Protein AF-H0IXH2-F1 (afdb_monomer)

Radius of gyration: 20.6 Å; Cα contacts (8 Å, |Δi|>4): 215; chains: 1; bounding box: 48×27×70 Å

Structure (mmCIF, N/CA/C/O backbone):
data_AF-H0IXH2-F1
#
_entry.id   AF-H0IXH2-F1
#
loop_
_atom_site.group_PDB
_atom_site.id
_atom_site.type_symbol
_atom_site.label_atom_id
_atom_site.label_alt_id
_atom_site.label_comp_id
_atom_site.label_asym_id
_atom_site.label_entity_id
_atom_site.label_seq_id
_atom_site.pdbx_PDB_ins_code
_atom_site.Cartn_x
_atom_site.Cartn_y
_atom_site.Cartn_z
_atom_site.occupancy
_atom_site.B_iso_or_equiv
_atom_site.auth_seq_id
_atom_site.auth_comp_id
_atom_site.auth_asym_id
_atom_site.auth_atom_id
_atom_site.pdbx_PDB_model_num
ATOM 1 N N . GLU A 1 1 ? -13.271 8.835 53.891 1.00 50.62 1 GLU A N 1
ATOM 2 C CA . GLU A 1 1 ? -13.734 7.561 53.301 1.00 50.62 1 GLU A CA 1
ATOM 3 C C . GLU A 1 1 ? -12.530 6.667 53.042 1.00 50.62 1 GLU A C 1
ATOM 5 O O . GLU A 1 1 ? -11.659 7.036 52.262 1.00 50.62 1 GLU A O 1
ATOM 10 N N . LEU A 1 2 ? -12.420 5.545 53.757 1.00 51.22 2 LEU A N 1
ATOM 11 C CA . LEU A 1 2 ? -11.369 4.554 53.519 1.00 51.22 2 LEU A CA 1
ATOM 12 C C . LEU A 1 2 ? -11.680 3.842 52.200 1.00 51.22 2 LEU A C 1
ATOM 14 O O . LEU A 1 2 ? -12.664 3.112 52.095 1.00 51.22 2 LEU A O 1
ATOM 18 N N . VAL A 1 3 ? -10.860 4.077 51.176 1.00 57.53 3 VAL A N 1
ATOM 19 C CA . VAL A 1 3 ? -10.913 3.303 49.934 1.00 57.53 3 VAL A CA 1
ATOM 20 C C . VAL A 1 3 ? -10.675 1.839 50.306 1.00 57.53 3 VAL A C 1
ATOM 22 O O . VAL A 1 3 ? -9.608 1.499 50.809 1.00 57.53 3 VAL A O 1
ATOM 25 N N . SER A 1 4 ? -11.679 0.982 50.095 1.00 78.31 4 SER A N 1
ATOM 26 C CA . SER A 1 4 ? -11.555 -0.464 50.309 1.00 78.31 4 SER A CA 1
ATOM 27 C C . SER A 1 4 ? -10.278 -0.981 49.622 1.00 78.31 4 SER A C 1
ATOM 29 O O . SER A 1 4 ? -10.059 -0.638 48.455 1.00 78.31 4 SER A O 1
ATOM 31 N N . PRO A 1 5 ? -9.447 -1.808 50.287 1.00 77.12 5 PRO A N 1
ATOM 32 C CA . PRO A 1 5 ? -8.222 -2.365 49.708 1.00 77.12 5 PRO A CA 1
ATOM 33 C C . PRO A 1 5 ? -8.431 -2.986 48.318 1.00 77.12 5 PRO A C 1
ATOM 35 O O . PRO A 1 5 ? -7.581 -2.855 47.443 1.00 77.12 5 PRO A O 1
ATOM 38 N N . ALA A 1 6 ? -9.609 -3.571 48.071 1.00 78.44 6 ALA A N 1
ATOM 39 C CA . ALA A 1 6 ? -9.988 -4.116 46.770 1.00 78.44 6 ALA A CA 1
ATOM 40 C C . ALA A 1 6 ? -10.096 -3.042 45.670 1.00 78.44 6 ALA A C 1
ATOM 42 O O . ALA A 1 6 ? -9.639 -3.257 44.549 1.00 78.44 6 ALA A O 1
ATOM 43 N N . LYS A 1 7 ? -10.649 -1.863 45.987 1.00 83.25 7 LYS A N 1
ATOM 44 C CA . LYS A 1 7 ? -10.742 -0.728 45.055 1.00 83.25 7 LYS A CA 1
ATOM 45 C C . LYS A 1 7 ? -9.358 -0.157 44.743 1.00 83.25 7 LYS A C 1
ATOM 47 O O . LYS A 1 7 ? -9.095 0.174 43.592 1.00 83.25 7 LYS A O 1
ATOM 52 N N . ASN A 1 8 ? -8.468 -0.086 45.734 1.00 85.00 8 ASN A N 1
ATOM 53 C CA . ASN A 1 8 ? -7.093 0.360 45.509 1.00 85.00 8 ASN A CA 1
ATOM 54 C C . ASN A 1 8 ? -6.317 -0.626 44.617 1.00 85.00 8 ASN A C 1
ATOM 56 O O . ASN A 1 8 ? -5.705 -0.217 43.634 1.00 85.00 8 ASN A O 1
ATOM 60 N N . ASN A 1 9 ? -6.428 -1.931 44.888 1.00 87.50 9 ASN A N 1
ATOM 61 C CA . ASN A 1 9 ? -5.805 -2.973 44.066 1.00 87.50 9 ASN A CA 1
ATOM 62 C C . ASN A 1 9 ? -6.305 -2.943 42.614 1.00 87.50 9 ASN A C 1
ATOM 64 O O . ASN A 1 9 ? -5.508 -3.080 41.687 1.00 87.50 9 ASN A O 1
ATOM 68 N N . LEU A 1 10 ? -7.606 -2.714 42.403 1.00 90.81 10 LEU A N 1
ATOM 69 C CA . LEU A 1 10 ? -8.182 -2.586 41.063 1.00 90.81 10 LEU A CA 1
ATOM 70 C C . LEU A 1 10 ? -7.628 -1.361 40.316 1.00 90.81 10 LEU A C 1
ATOM 72 O O . LEU A 1 10 ? -7.290 -1.463 39.141 1.00 90.81 10 LEU A O 1
ATOM 76 N N . LEU A 1 11 ? -7.495 -0.214 40.991 1.00 91.50 11 LEU A N 1
ATOM 77 C CA . LEU A 1 11 ? -6.928 0.998 40.390 1.00 91.50 11 LEU A CA 1
ATOM 78 C C . LEU A 1 11 ? -5.464 0.807 39.981 1.00 91.50 11 LEU A C 1
ATOM 80 O O . LEU A 1 11 ? -5.090 1.207 38.878 1.00 91.50 11 LEU A O 1
ATOM 84 N N . VAL A 1 12 ? -4.662 0.155 40.830 1.00 92.75 12 VAL A N 1
ATOM 85 C CA . VAL A 1 12 ? -3.268 -0.198 40.515 1.00 92.75 12 VAL A CA 1
ATOM 86 C C . VAL A 1 12 ? -3.216 -1.121 39.298 1.00 92.75 12 VAL A C 1
ATOM 88 O O . VAL A 1 12 ? -2.487 -0.833 38.353 1.00 92.75 12 VAL A O 1
ATOM 91 N N . LEU A 1 13 ? -4.051 -2.166 39.265 1.00 93.62 13 LEU A N 1
ATOM 92 C CA . LEU A 1 13 ? -4.126 -3.094 38.135 1.00 93.62 13 LEU A CA 1
ATOM 93 C C . LEU A 1 13 ? -4.498 -2.376 36.827 1.00 93.62 13 LEU A C 1
ATOM 95 O O . LEU A 1 13 ? -3.847 -2.574 35.804 1.00 93.62 13 LEU A O 1
ATOM 99 N N . CYS A 1 14 ? -5.506 -1.500 36.855 1.00 93.44 14 CYS A N 1
ATOM 100 C CA . CYS A 1 14 ? -5.883 -0.695 35.693 1.00 93.44 14 CYS A CA 1
ATOM 101 C C . CYS A 1 14 ? -4.746 0.230 35.234 1.00 93.44 14 CYS A C 1
ATOM 103 O O . CYS A 1 14 ? -4.560 0.409 34.030 1.00 93.44 14 CYS A O 1
ATOM 105 N N . GLY A 1 15 ? -3.990 0.813 36.171 1.00 94.19 15 GLY A N 1
ATOM 106 C CA . GLY A 1 15 ? -2.807 1.619 35.873 1.00 94.19 15 GLY A CA 1
ATOM 107 C C . GLY A 1 15 ? -1.727 0.807 35.159 1.00 94.19 15 GLY A C 1
ATOM 108 O O . GLY A 1 15 ? -1.295 1.189 34.072 1.00 94.19 15 GLY A O 1
ATOM 109 N N . SER A 1 16 ? -1.370 -0.356 35.710 1.00 95.62 16 SER A N 1
ATOM 110 C CA . SER A 1 16 ? -0.371 -1.253 35.119 1.00 95.62 16 SER A CA 1
ATOM 111 C C . SER A 1 16 ? -0.789 -1.769 33.740 1.00 95.62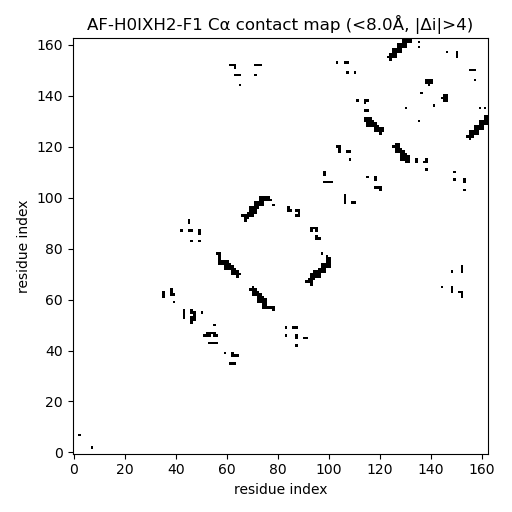 16 SER A C 1
ATOM 113 O O . SER A 1 16 ? 0.034 -1.815 32.831 1.00 95.62 16 SER A O 1
ATOM 115 N N . ILE A 1 17 ? -2.069 -2.105 33.535 1.00 96.25 17 ILE A N 1
ATOM 116 C CA . ILE A 1 17 ? -2.576 -2.527 32.218 1.00 96.25 17 ILE A CA 1
ATOM 117 C C . ILE A 1 17 ? -2.436 -1.399 31.188 1.00 96.25 17 ILE A C 1
ATOM 119 O O . ILE A 1 17 ? -1.994 -1.648 30.066 1.00 96.25 17 ILE A O 1
ATOM 123 N N . LYS A 1 18 ? -2.774 -0.156 31.555 1.00 95.12 18 LYS A N 1
ATOM 124 C CA . LYS A 1 18 ? -2.609 1.005 30.664 1.00 95.12 18 LYS A CA 1
ATOM 125 C C . LYS A 1 18 ? -1.147 1.237 30.294 1.00 95.12 18 LYS A C 1
ATOM 127 O O . LYS A 1 18 ? -0.850 1.518 29.136 1.00 95.12 18 LYS A O 1
ATOM 132 N N . GLU A 1 19 ? -0.243 1.100 31.259 1.00 95.94 19 GLU A N 1
ATOM 133 C CA . GLU A 1 19 ? 1.195 1.228 31.026 1.00 95.94 19 GLU A CA 1
ATOM 134 C C . GLU A 1 19 ? 1.715 0.140 30.078 1.00 95.94 19 GLU A C 1
ATOM 136 O O . GLU A 1 19 ? 2.425 0.445 29.120 1.00 95.94 19 GLU A O 1
ATOM 141 N N . ILE A 1 20 ? 1.305 -1.116 30.284 1.00 95.75 20 ILE A N 1
ATOM 142 C CA . ILE A 1 20 ? 1.643 -2.224 29.382 1.00 95.75 20 ILE A CA 1
ATOM 143 C C . ILE A 1 20 ? 1.128 -1.941 27.967 1.00 95.75 20 ILE A C 1
ATOM 145 O O . ILE A 1 20 ? 1.891 -2.091 27.017 1.00 95.75 20 ILE A O 1
ATOM 149 N N . SER A 1 21 ? -0.125 -1.495 27.820 1.00 95.19 21 SER A N 1
ATOM 150 C CA . SER A 1 21 ? -0.710 -1.162 26.512 1.00 95.19 21 SER A CA 1
ATOM 151 C C . SER A 1 21 ? 0.120 -0.109 25.780 1.00 95.19 21 SER A C 1
ATOM 153 O O . SER A 1 21 ? 0.528 -0.326 24.642 1.00 95.19 21 SER A O 1
ATOM 155 N N . LYS A 1 22 ? 0.454 0.991 26.464 1.00 95.06 22 LYS A N 1
ATOM 156 C CA . LYS A 1 22 ? 1.277 2.063 25.899 1.00 95.06 22 LYS A CA 1
ATOM 157 C C . LYS A 1 22 ? 2.664 1.558 25.489 1.00 95.06 22 LYS A C 1
ATOM 159 O O . LYS A 1 22 ? 3.142 1.856 24.399 1.00 95.06 22 LYS A O 1
ATOM 164 N N . ASN A 1 23 ? 3.301 0.759 26.344 1.00 95.31 23 ASN A N 1
ATOM 165 C CA . ASN A 1 23 ? 4.612 0.187 26.048 1.00 95.31 23 ASN A CA 1
ATOM 166 C C . ASN A 1 23 ? 4.567 -0.744 24.827 1.00 95.31 23 ASN A C 1
ATOM 168 O O . ASN A 1 23 ? 5.501 -0.739 24.027 1.00 95.31 23 ASN A O 1
ATOM 172 N N . LEU A 1 24 ? 3.504 -1.536 24.666 1.00 95.00 24 LEU A N 1
ATOM 173 C CA . LEU A 1 24 ? 3.331 -2.401 23.500 1.00 95.00 24 LEU A CA 1
ATOM 174 C C . LEU A 1 24 ? 3.160 -1.586 22.213 1.00 95.00 24 LEU A C 1
ATOM 176 O O . LEU A 1 24 ? 3.843 -1.888 21.236 1.00 95.00 24 LEU A O 1
ATOM 180 N N . GLU A 1 25 ? 2.349 -0.527 22.232 1.00 90.94 25 GLU A N 1
ATOM 181 C CA . GLU A 1 25 ? 2.166 0.387 21.093 1.00 90.94 25 GLU A CA 1
ATOM 182 C C . GLU A 1 25 ? 3.496 1.034 20.660 1.00 90.94 25 GLU A C 1
ATOM 184 O O . GLU A 1 25 ? 3.871 0.986 19.486 1.00 90.94 25 GLU A O 1
ATOM 189 N N . GLU A 1 26 ? 4.277 1.559 21.612 1.00 93.06 26 GLU A N 1
ATOM 190 C CA . GLU A 1 26 ? 5.587 2.164 21.324 1.00 93.06 26 GLU A CA 1
ATOM 191 C C . GLU A 1 26 ? 6.599 1.151 20.762 1.00 93.06 26 GLU A C 1
ATOM 193 O O . GLU A 1 26 ? 7.460 1.482 19.936 1.00 93.06 26 GLU A O 1
ATOM 198 N N . LYS A 1 27 ? 6.556 -0.100 21.236 1.00 94.19 27 LYS A N 1
ATOM 199 C CA . LYS A 1 27 ? 7.440 -1.165 20.741 1.00 94.19 27 LYS A CA 1
ATOM 200 C C . LYS A 1 27 ? 7.022 -1.628 19.352 1.00 94.19 27 LYS A C 1
ATOM 202 O O . LYS A 1 27 ? 7.901 -1.847 18.517 1.00 94.19 27 LYS A O 1
ATOM 207 N N . GLU A 1 28 ? 5.725 -1.736 19.092 1.00 91.19 28 GLU A N 1
ATOM 208 C CA . GLU A 1 28 ? 5.189 -2.049 17.770 1.00 91.19 28 GLU A CA 1
ATOM 209 C C . GLU A 1 28 ? 5.623 -0.998 16.739 1.00 91.19 28 GLU A C 1
ATOM 211 O O . GLU A 1 28 ? 6.129 -1.354 15.673 1.00 91.19 28 GLU A O 1
ATOM 216 N N . GLU A 1 29 ? 5.538 0.293 17.075 1.00 89.69 29 GLU A N 1
ATOM 217 C CA . GLU A 1 29 ? 6.010 1.376 16.206 1.00 89.69 29 GLU A CA 1
ATOM 218 C C . GLU A 1 29 ? 7.502 1.230 15.863 1.00 89.69 29 GLU A C 1
ATOM 220 O O . GLU A 1 29 ? 7.896 1.299 14.695 1.00 89.69 29 GLU A O 1
ATOM 225 N N . LYS A 1 30 ? 8.347 0.949 16.863 1.00 92.94 30 LYS A N 1
ATOM 226 C CA . LYS A 1 30 ? 9.790 0.735 16.653 1.00 92.94 30 LYS A CA 1
ATOM 227 C C . LYS A 1 30 ? 10.068 -0.458 15.738 1.00 92.94 30 LYS A C 1
ATOM 229 O O . LYS A 1 30 ? 10.921 -0.355 14.855 1.00 92.94 30 LYS A O 1
ATOM 234 N N . ILE A 1 31 ? 9.349 -1.567 15.915 1.00 92.81 31 ILE A N 1
ATOM 235 C CA . ILE A 1 31 ? 9.465 -2.752 15.050 1.00 92.81 31 ILE A CA 1
ATOM 236 C C . ILE A 1 31 ? 9.052 -2.404 13.615 1.00 92.81 31 ILE A C 1
ATOM 238 O O . ILE A 1 31 ? 9.766 -2.742 12.668 1.00 92.81 31 ILE A O 1
ATOM 242 N N . ASN A 1 32 ? 7.947 -1.676 13.451 1.00 89.94 32 ASN A N 1
ATOM 243 C CA . ASN A 1 32 ? 7.460 -1.238 12.146 1.00 89.94 32 ASN A CA 1
ATOM 244 C C . ASN A 1 32 ? 8.472 -0.333 11.429 1.00 89.94 32 ASN A C 1
ATOM 246 O O . ASN A 1 32 ? 8.708 -0.516 10.234 1.00 89.94 32 ASN A O 1
ATOM 250 N N . ASN A 1 33 ? 9.131 0.581 12.146 1.00 91.94 33 ASN A N 1
ATOM 251 C CA . ASN A 1 33 ? 10.170 1.448 11.583 1.00 91.94 33 ASN A CA 1
ATOM 252 C C . ASN A 1 33 ? 11.380 0.647 11.078 1.00 91.94 33 ASN A C 1
ATOM 254 O O . ASN A 1 33 ? 11.855 0.871 9.963 1.00 91.94 33 ASN A O 1
ATOM 258 N N . VAL A 1 34 ? 11.840 -0.341 11.852 1.00 94.88 34 VAL A N 1
ATOM 259 C CA . VAL A 1 34 ? 12.925 -1.241 11.422 1.00 94.88 34 VAL A CA 1
ATOM 260 C C . VAL A 1 34 ? 12.509 -2.052 10.193 1.00 94.88 34 VAL A C 1
ATOM 262 O O . VAL A 1 34 ? 13.278 -2.167 9.237 1.00 94.88 34 VAL A O 1
ATOM 265 N N . ALA A 1 35 ? 11.283 -2.582 10.176 1.00 93.38 35 ALA A N 1
ATOM 266 C CA . ALA A 1 35 ? 10.763 -3.326 9.033 1.00 93.38 35 ALA A CA 1
ATOM 267 C C . ALA A 1 35 ? 10.681 -2.457 7.766 1.00 93.38 35 ALA A C 1
ATOM 269 O O . ALA A 1 35 ? 11.020 -2.928 6.677 1.00 93.38 35 ALA A O 1
ATOM 270 N N . GLN A 1 36 ? 10.271 -1.189 7.887 1.00 94.56 36 GLN A N 1
ATOM 271 C CA . GLN A 1 36 ? 10.28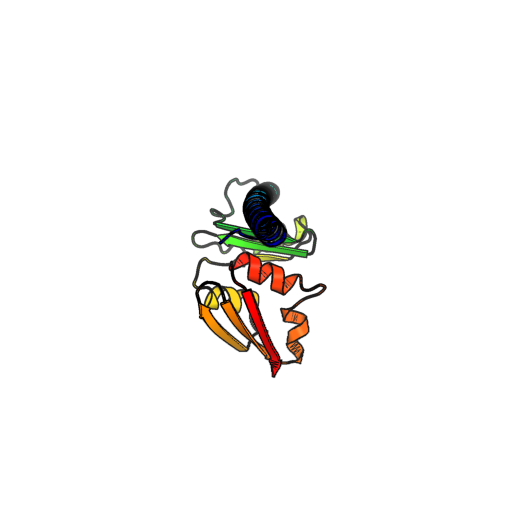2 -0.250 6.765 1.00 94.56 36 GLN A CA 1
ATOM 272 C C . GLN A 1 36 ? 11.697 -0.035 6.228 1.00 94.56 36 GLN A C 1
ATOM 274 O O . GLN A 1 36 ? 11.913 -0.204 5.029 1.00 94.56 36 GLN A O 1
ATOM 279 N N . GLU A 1 37 ? 12.667 0.248 7.097 1.00 96.06 37 GLU A N 1
ATOM 280 C CA . GLU A 1 37 ? 14.056 0.489 6.695 1.00 96.06 37 GLU A CA 1
ATOM 281 C C . GLU A 1 37 ? 14.671 -0.725 5.979 1.00 96.06 37 GLU A C 1
ATOM 283 O O . GLU A 1 37 ? 15.285 -0.592 4.917 1.00 96.06 37 GLU A O 1
ATOM 288 N N . ILE A 1 38 ? 14.452 -1.935 6.507 1.00 96.62 38 ILE A N 1
ATOM 289 C CA . ILE A 1 38 ? 14.910 -3.180 5.871 1.00 96.62 38 ILE A CA 1
ATOM 290 C C . ILE A 1 38 ? 14.298 -3.331 4.475 1.00 96.62 38 ILE A C 1
ATOM 292 O O . ILE A 1 38 ? 15.007 -3.647 3.516 1.00 96.62 38 ILE A O 1
ATOM 296 N N . ASN A 1 39 ? 12.992 -3.092 4.342 1.00 96.75 39 ASN A N 1
ATOM 297 C CA . ASN A 1 39 ? 12.297 -3.223 3.065 1.00 96.75 39 ASN A CA 1
ATOM 298 C C . ASN A 1 39 ? 12.750 -2.162 2.047 1.00 96.75 39 ASN A C 1
ATOM 300 O O . ASN A 1 39 ? 12.907 -2.495 0.872 1.00 96.75 39 ASN A O 1
ATOM 304 N N . ILE A 1 40 ? 13.017 -0.924 2.479 1.00 96.38 40 ILE A N 1
ATOM 305 C CA . ILE A 1 40 ? 13.571 0.143 1.627 1.00 96.38 40 ILE A CA 1
ATOM 306 C C . ILE A 1 40 ? 14.958 -0.260 1.117 1.00 96.38 40 ILE A C 1
ATOM 308 O O . ILE A 1 40 ? 15.207 -0.238 -0.091 1.00 96.38 40 ILE A O 1
ATOM 312 N N . ARG A 1 41 ? 15.854 -0.694 2.012 1.00 95.81 41 ARG A N 1
ATOM 313 C CA . ARG A 1 41 ? 17.207 -1.134 1.635 1.00 95.81 41 ARG A CA 1
ATOM 314 C C . ARG A 1 41 ? 17.179 -2.315 0.679 1.00 95.81 41 ARG A C 1
ATOM 316 O O . ARG A 1 41 ? 17.932 -2.324 -0.293 1.00 95.81 41 ARG A O 1
ATOM 323 N N . LEU A 1 42 ? 16.311 -3.294 0.932 1.00 96.00 42 LEU A N 1
ATOM 324 C CA . LEU A 1 42 ? 16.128 -4.428 0.033 1.00 96.00 42 LEU A CA 1
ATOM 325 C C . LEU A 1 42 ? 15.679 -3.954 -1.353 1.00 96.00 42 LEU A C 1
ATOM 327 O O . LEU A 1 42 ? 16.280 -4.359 -2.344 1.00 96.00 42 LEU A O 1
ATOM 331 N N . LEU A 1 43 ? 14.673 -3.079 -1.422 1.00 96.44 43 LEU A N 1
ATOM 332 C CA . LEU A 1 43 ? 14.154 -2.551 -2.682 1.00 96.44 43 LEU A CA 1
ATOM 333 C C . LEU A 1 43 ? 15.254 -1.842 -3.492 1.00 96.44 43 LEU A C 1
ATOM 335 O O . LEU A 1 43 ? 15.434 -2.142 -4.672 1.00 96.44 43 LEU A O 1
ATOM 339 N N . HIS A 1 44 ? 16.041 -0.966 -2.857 1.00 95.69 44 HIS A N 1
ATOM 340 C CA . HIS A 1 44 ? 17.167 -0.295 -3.516 1.00 95.69 44 HIS A CA 1
ATOM 341 C C . HIS A 1 44 ? 18.281 -1.261 -3.928 1.00 95.69 44 HIS A C 1
ATOM 343 O O 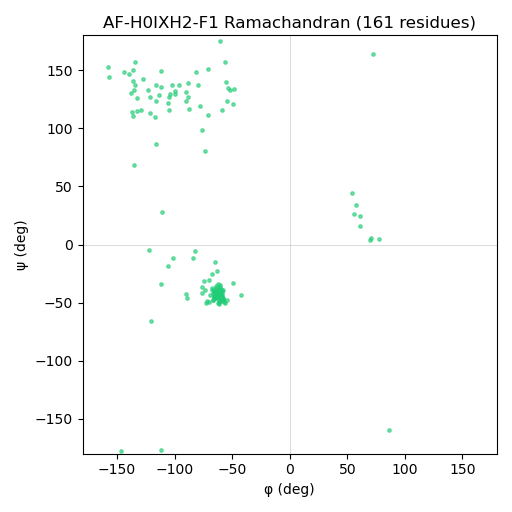. HIS A 1 44 ? 18.842 -1.112 -5.011 1.00 95.69 44 HIS A O 1
ATOM 349 N N . LYS A 1 45 ? 18.592 -2.267 -3.101 1.00 95.56 45 LYS A N 1
ATOM 350 C CA . LYS A 1 45 ? 19.607 -3.277 -3.423 1.00 95.56 45 LYS A CA 1
ATOM 351 C C . LYS A 1 45 ? 19.202 -4.107 -4.638 1.00 95.56 45 LYS A C 1
ATOM 353 O O . LYS A 1 45 ? 20.025 -4.331 -5.518 1.00 95.56 45 LYS A O 1
ATOM 358 N N . VAL A 1 46 ? 17.945 -4.545 -4.704 1.00 96.31 46 VAL A N 1
ATOM 359 C CA . VAL A 1 46 ? 17.437 -5.299 -5.858 1.00 96.31 46 VAL A CA 1
ATOM 360 C C . VAL A 1 46 ? 17.414 -4.416 -7.105 1.00 96.31 46 VAL A C 1
ATOM 362 O O . VAL A 1 46 ? 17.824 -4.874 -8.167 1.00 96.31 46 VAL A O 1
ATOM 365 N N . ALA A 1 47 ? 17.010 -3.148 -6.981 1.00 96.50 47 ALA A N 1
ATOM 366 C CA . ALA A 1 47 ? 17.064 -2.206 -8.096 1.00 96.50 47 ALA A CA 1
ATOM 367 C C . ALA A 1 47 ? 18.492 -2.054 -8.634 1.00 96.50 47 ALA A C 1
ATOM 369 O O . ALA A 1 47 ? 18.695 -2.209 -9.832 1.00 96.50 47 ALA A O 1
ATOM 370 N N . PHE A 1 48 ? 19.477 -1.870 -7.751 1.00 96.75 48 PHE A N 1
ATOM 371 C CA . PHE A 1 48 ? 20.889 -1.802 -8.128 1.00 96.75 48 PHE A CA 1
ATOM 372 C C . PHE A 1 48 ? 21.380 -3.082 -8.816 1.00 96.75 48 PHE A C 1
ATOM 374 O O . PHE A 1 48 ? 22.061 -2.996 -9.828 1.00 96.75 48 PHE A O 1
ATOM 381 N N . ILE A 1 49 ? 21.013 -4.269 -8.320 1.00 96.50 49 ILE A N 1
ATOM 382 C CA . ILE A 1 49 ? 21.387 -5.541 -8.967 1.00 96.50 49 ILE A CA 1
ATOM 383 C C . ILE A 1 49 ? 20.831 -5.622 -10.398 1.00 96.50 49 ILE A C 1
ATOM 385 O O . ILE A 1 49 ? 21.491 -6.163 -11.278 1.00 96.50 49 ILE A O 1
ATOM 389 N N . ILE A 1 50 ? 19.627 -5.094 -10.633 1.00 95.88 50 ILE A N 1
ATOM 390 C CA . ILE A 1 50 ? 18.977 -5.116 -11.950 1.00 95.88 50 ILE A CA 1
ATOM 391 C C . ILE A 1 50 ? 19.589 -4.078 -12.899 1.00 95.88 50 ILE A C 1
ATOM 393 O O . ILE A 1 50 ? 19.742 -4.363 -14.084 1.00 95.88 50 ILE A O 1
ATOM 397 N N . THR A 1 51 ? 19.885 -2.870 -12.414 1.00 95.19 51 THR A N 1
ATOM 398 C CA . THR A 1 51 ? 20.232 -1.728 -13.278 1.00 95.19 51 THR A CA 1
ATOM 399 C C . THR A 1 51 ? 21.713 -1.368 -13.281 1.00 95.19 51 THR A C 1
ATOM 401 O O . THR A 1 51 ? 22.144 -0.645 -14.170 1.00 95.19 51 THR A O 1
ATOM 404 N N . GLY A 1 52 ? 22.483 -1.804 -12.282 1.00 94.62 52 GLY A N 1
ATOM 405 C CA . GLY A 1 52 ? 23.848 -1.334 -12.024 1.00 94.62 52 GLY A CA 1
ATOM 406 C C . GLY A 1 52 ? 23.931 0.110 -11.508 1.00 94.62 52 GLY A C 1
ATOM 407 O O . GLY A 1 52 ? 25.026 0.629 -11.314 1.00 94.62 52 GLY A O 1
ATOM 408 N N . GLU A 1 53 ? 22.794 0.772 -11.270 1.00 91.31 53 GLU A N 1
ATOM 409 C CA . GLU A 1 53 ? 22.721 2.188 -10.897 1.00 91.31 53 GLU A CA 1
ATOM 410 C C . GLU A 1 53 ? 22.205 2.358 -9.466 1.00 91.31 53 GLU A C 1
ATOM 412 O O . GLU A 1 53 ? 21.142 1.847 -9.095 1.00 91.31 53 GLU A O 1
ATOM 417 N N . HIS A 1 54 ? 22.934 3.123 -8.652 1.00 88.81 54 HIS A N 1
ATOM 418 C CA . HIS A 1 54 ? 22.432 3.551 -7.350 1.00 88.81 54 HIS A CA 1
ATOM 419 C C . HIS A 1 54 ? 21.315 4.594 -7.517 1.00 88.81 54 HIS A C 1
ATOM 421 O O . HIS A 1 54 ? 21.296 5.359 -8.475 1.00 88.81 54 HIS A O 1
ATOM 427 N N . PHE A 1 55 ? 20.382 4.634 -6.559 1.00 84.50 55 PHE A N 1
ATOM 428 C CA . PHE A 1 55 ? 19.322 5.655 -6.474 1.00 84.50 55 PHE A CA 1
ATOM 429 C C . PHE A 1 55 ? 18.349 5.724 -7.664 1.00 84.50 55 PHE A C 1
ATOM 431 O O . PHE A 1 55 ? 17.702 6.744 -7.881 1.00 84.50 55 PHE A O 1
ATOM 438 N N . LYS A 1 56 ? 18.177 4.623 -8.409 1.00 90.88 56 LYS A N 1
ATOM 439 C CA . LYS A 1 56 ? 17.215 4.569 -9.523 1.00 90.88 56 LYS A CA 1
ATOM 440 C C . LYS A 1 56 ? 15.760 4.775 -9.090 1.00 90.88 56 LYS A C 1
ATOM 442 O O . LYS A 1 56 ? 14.958 5.336 -9.832 1.00 90.88 56 LYS A O 1
ATOM 447 N N . ILE A 1 57 ? 15.419 4.303 -7.894 1.00 92.50 57 ILE A N 1
ATOM 448 C CA . ILE A 1 57 ? 14.130 4.560 -7.249 1.00 92.50 57 ILE A CA 1
ATOM 449 C C . ILE A 1 57 ? 14.288 5.845 -6.422 1.00 92.50 57 ILE A C 1
ATOM 451 O O . ILE A 1 57 ? 15.260 5.931 -5.668 1.00 92.50 57 ILE A O 1
ATOM 455 N N . PRO A 1 58 ? 13.371 6.826 -6.531 1.00 92.19 58 PRO A N 1
ATOM 456 C CA . PRO A 1 58 ? 13.382 8.016 -5.686 1.00 92.19 58 PRO A CA 1
ATOM 457 C C . PRO A 1 58 ? 13.248 7.688 -4.200 1.00 92.19 58 PRO A C 1
ATOM 459 O O . PRO A 1 58 ? 13.006 6.543 -3.810 1.00 92.19 58 PRO A O 1
ATOM 462 N N . ARG A 1 59 ? 13.354 8.718 -3.358 1.00 93.00 59 ARG A N 1
ATOM 463 C CA . ARG A 1 59 ? 13.171 8.570 -1.914 1.00 93.00 59 ARG A CA 1
ATOM 464 C C . ARG A 1 59 ? 11.818 7.919 -1.615 1.00 93.00 59 ARG A C 1
ATOM 466 O O . ARG A 1 59 ? 10.770 8.413 -2.027 1.00 93.00 59 ARG A O 1
ATOM 473 N N . VAL A 1 60 ? 11.860 6.804 -0.892 1.00 95.31 60 VAL A N 1
ATOM 474 C CA . VAL A 1 60 ? 10.671 6.071 -0.459 1.00 95.31 60 VAL A CA 1
ATOM 475 C C . VAL A 1 60 ? 10.198 6.652 0.869 1.00 95.31 60 VAL A C 1
ATOM 477 O O . VAL A 1 60 ? 10.906 6.574 1.869 1.00 95.31 60 VAL A O 1
ATOM 480 N N . LYS A 1 61 ? 8.993 7.224 0.880 1.00 94.25 61 LYS A N 1
ATOM 481 C CA . LYS A 1 61 ? 8.362 7.784 2.082 1.00 94.25 61 LYS A CA 1
ATOM 482 C C . LYS A 1 61 ? 7.807 6.695 2.992 1.00 94.25 61 LYS A C 1
ATOM 484 O O . LYS A 1 61 ? 7.822 6.830 4.210 1.00 94.25 61 LYS A O 1
ATOM 489 N N . LYS A 1 62 ? 7.272 5.629 2.394 1.00 94.88 62 LYS A N 1
ATOM 490 C CA . LYS A 1 62 ? 6.671 4.510 3.121 1.00 94.88 62 LYS A CA 1
ATOM 491 C C . LYS A 1 62 ? 6.663 3.252 2.274 1.00 94.88 62 LYS A C 1
ATOM 493 O O . LYS A 1 62 ? 6.418 3.326 1.074 1.00 94.88 62 LYS A O 1
ATOM 498 N N . ILE A 1 63 ? 6.867 2.100 2.899 1.00 96.69 63 ILE A N 1
ATOM 499 C CA . ILE A 1 63 ? 6.832 0.795 2.238 1.00 96.69 63 ILE A CA 1
ATOM 500 C C . ILE A 1 63 ? 6.062 -0.207 3.093 1.00 96.69 63 ILE A C 1
ATOM 502 O O . ILE A 1 63 ? 6.187 -0.227 4.315 1.00 96.69 63 ILE A O 1
ATOM 506 N N . VAL A 1 64 ? 5.267 -1.049 2.444 1.00 95.94 64 VAL A N 1
ATOM 507 C CA . VAL A 1 64 ? 4.588 -2.182 3.066 1.00 95.94 64 VAL A CA 1
ATOM 508 C C . VAL A 1 64 ? 4.803 -3.395 2.183 1.00 95.94 64 VAL A C 1
ATOM 510 O O . VAL A 1 64 ? 4.500 -3.377 0.988 1.00 95.94 64 VAL A O 1
ATOM 513 N N . ARG A 1 65 ? 5.322 -4.466 2.778 1.00 95.88 65 ARG A N 1
ATOM 514 C CA . ARG A 1 65 ? 5.689 -5.681 2.061 1.00 95.88 65 ARG A CA 1
ATOM 515 C C . ARG A 1 65 ? 5.197 -6.912 2.800 1.00 95.88 65 ARG A C 1
ATOM 517 O O . ARG A 1 65 ? 5.347 -7.020 4.011 1.00 95.88 65 ARG A O 1
ATOM 524 N N . VAL A 1 66 ? 4.667 -7.854 2.032 1.00 95.00 66 VAL A N 1
ATOM 525 C CA . VAL A 1 66 ? 4.431 -9.231 2.459 1.00 95.00 66 VAL A CA 1
ATOM 526 C C . VAL A 1 66 ? 5.304 -10.112 1.562 1.00 95.00 66 VAL A C 1
ATOM 528 O O . VAL A 1 66 ? 5.015 -10.198 0.361 1.00 95.00 66 VAL A O 1
ATOM 531 N N . PRO A 1 67 ? 6.377 -10.720 2.105 1.00 94.12 67 PRO A N 1
ATOM 532 C CA . PRO A 1 67 ? 7.333 -11.497 1.324 1.00 94.12 67 PRO A CA 1
ATOM 533 C C . PRO A 1 67 ? 6.667 -12.566 0.452 1.00 94.12 67 PRO A C 1
ATOM 535 O O . PRO A 1 67 ? 5.787 -13.291 0.917 1.00 94.12 67 PRO A O 1
ATOM 538 N N . GLY A 1 68 ? 7.067 -12.645 -0.818 1.00 93.19 68 GLY A N 1
ATOM 539 C CA . GLY A 1 68 ? 6.515 -13.602 -1.788 1.00 93.19 68 GLY A CA 1
ATOM 540 C C . GLY A 1 68 ? 5.072 -13.327 -2.235 1.00 93.19 68 GLY A C 1
ATOM 541 O O . GLY A 1 68 ? 4.483 -14.139 -2.947 1.00 93.19 68 GLY A O 1
ATOM 542 N N . TYR A 1 69 ? 4.476 -12.204 -1.821 1.00 95.44 69 TYR A N 1
ATOM 543 C CA . TYR A 1 69 ? 3.158 -11.771 -2.283 1.00 95.44 69 TYR A CA 1
ATOM 544 C C . TYR A 1 69 ? 3.206 -10.407 -2.971 1.00 95.44 69 TYR A C 1
ATOM 546 O O . TYR A 1 69 ? 2.913 -10.307 -4.164 1.00 95.44 69 TYR A O 1
ATOM 554 N N . ALA A 1 70 ? 3.534 -9.344 -2.235 1.00 96.38 70 ALA A N 1
ATOM 555 C CA . ALA A 1 70 ? 3.455 -7.983 -2.751 1.00 96.38 70 ALA A CA 1
ATOM 556 C C . ALA A 1 70 ? 4.346 -7.013 -1.975 1.00 96.38 70 ALA A C 1
ATOM 558 O O . ALA A 1 70 ? 4.565 -7.168 -0.772 1.00 96.38 70 ALA A O 1
ATOM 559 N N . CYS A 1 71 ? 4.778 -5.964 -2.669 1.00 97.19 71 CYS A N 1
ATOM 560 C CA . CYS A 1 71 ? 5.551 -4.860 -2.123 1.00 97.19 71 CYS A CA 1
ATOM 561 C C . CYS A 1 71 ? 4.985 -3.546 -2.667 1.00 97.19 71 CYS A C 1
ATOM 563 O O . CYS A 1 71 ? 5.078 -3.263 -3.863 1.00 97.19 71 CYS A O 1
ATOM 565 N N . TYR A 1 72 ? 4.354 -2.757 -1.801 1.00 97.00 72 TYR A N 1
ATOM 566 C CA . TYR A 1 72 ? 3.789 -1.459 -2.155 1.00 97.00 72 TYR A CA 1
ATOM 567 C C . TYR A 1 72 ? 4.579 -0.359 -1.475 1.00 97.00 72 TYR A C 1
ATOM 569 O O . TYR A 1 72 ? 4.874 -0.456 -0.285 1.00 97.00 72 TYR A O 1
ATOM 577 N N . PHE A 1 73 ? 4.900 0.699 -2.207 1.00 96.94 73 PHE A N 1
ATOM 578 C CA . PHE A 1 73 ? 5.664 1.802 -1.647 1.00 96.94 73 PHE A CA 1
ATOM 579 C C . PHE A 1 73 ? 5.224 3.153 -2.199 1.00 96.94 73 PHE A C 1
ATOM 581 O O . PHE A 1 73 ? 4.778 3.264 -3.342 1.00 96.94 73 PHE A O 1
ATOM 588 N N . ILE A 1 74 ? 5.346 4.169 -1.350 1.00 96.06 74 ILE A N 1
ATOM 589 C CA . ILE A 1 74 ? 5.101 5.571 -1.663 1.00 96.06 74 ILE A CA 1
ATOM 590 C C . ILE A 1 74 ? 6.440 6.250 -1.911 1.00 96.06 74 ILE A C 1
ATOM 592 O O . ILE A 1 74 ? 7.358 6.098 -1.107 1.00 96.06 74 ILE A O 1
ATOM 596 N N . VAL A 1 75 ? 6.539 7.001 -3.004 1.00 94.50 75 VAL A N 1
ATOM 597 C CA . VAL A 1 75 ? 7.735 7.780 -3.354 1.00 94.50 75 VAL A CA 1
ATOM 598 C C . VAL A 1 75 ? 7.480 9.276 -3.259 1.00 94.50 75 VAL A C 1
ATOM 600 O O . VAL A 1 75 ? 6.369 9.738 -3.534 1.00 94.50 75 VAL A O 1
ATOM 603 N N . ASP A 1 76 ? 8.537 10.014 -2.932 1.00 87.06 76 ASP A N 1
ATOM 604 C CA . ASP A 1 76 ? 8.581 11.461 -3.095 1.00 87.06 76 ASP A CA 1
ATOM 605 C C . ASP A 1 76 ? 8.842 11.784 -4.574 1.00 87.06 76 ASP A C 1
ATOM 607 O O . ASP A 1 76 ? 9.862 11.400 -5.152 1.00 87.06 76 ASP A O 1
ATOM 611 N N . GLY A 1 77 ? 7.899 12.486 -5.201 1.00 83.50 77 GLY A N 1
ATOM 612 C CA . GLY A 1 77 ? 7.991 12.891 -6.601 1.00 83.50 77 GLY A CA 1
ATOM 613 C C . GLY A 1 77 ? 7.483 11.848 -7.601 1.00 83.50 77 GLY A C 1
ATOM 614 O O . GLY A 1 77 ? 6.659 10.983 -7.298 1.00 83.50 77 GLY A O 1
ATOM 615 N N . TYR A 1 78 ? 7.929 11.986 -8.850 1.00 85.81 78 TYR A N 1
ATOM 616 C CA . TYR A 1 78 ? 7.451 11.180 -9.968 1.00 85.81 78 TYR A CA 1
ATOM 617 C C . TYR A 1 78 ? 8.420 10.046 -10.299 1.00 85.81 78 TYR A C 1
ATOM 619 O O . TYR A 1 78 ? 9.608 10.256 -10.520 1.00 85.81 78 TYR A O 1
ATOM 627 N N . PHE A 1 79 ? 7.878 8.836 -10.397 1.00 90.81 79 PHE A N 1
ATOM 628 C CA . PHE A 1 79 ? 8.599 7.637 -10.804 1.00 90.81 79 PHE A CA 1
ATOM 629 C C . PHE A 1 79 ? 7.736 6.845 -11.779 1.00 90.81 79 PHE A C 1
ATOM 631 O O . PHE A 1 79 ? 6.666 6.359 -11.405 1.00 90.81 79 PHE A O 1
ATOM 638 N N . ARG A 1 80 ? 8.175 6.731 -13.035 1.00 85.75 80 ARG A N 1
ATOM 639 C CA . ARG A 1 80 ? 7.468 5.985 -14.084 1.00 85.75 80 ARG A CA 1
ATOM 640 C C . ARG A 1 80 ? 8.443 5.125 -14.874 1.00 85.75 80 ARG A C 1
ATOM 642 O O . ARG A 1 80 ? 8.680 5.356 -16.053 1.00 85.75 80 ARG A O 1
ATOM 649 N N . ASP A 1 81 ? 8.969 4.105 -14.210 1.00 93.31 81 ASP A N 1
ATOM 650 C CA . ASP A 1 81 ? 9.734 3.043 -14.856 1.00 93.31 81 ASP A CA 1
ATOM 651 C C . ASP A 1 81 ? 9.005 1.704 -14.692 1.00 93.31 81 ASP A C 1
ATOM 653 O O . ASP A 1 81 ? 9.201 0.946 -13.740 1.00 93.31 81 ASP A O 1
ATOM 657 N N . SER A 1 82 ? 8.091 1.433 -15.624 1.00 93.50 82 SER A N 1
ATOM 658 C CA . SER A 1 82 ? 7.306 0.194 -15.604 1.00 93.50 82 SER A CA 1
ATOM 659 C C . SER A 1 82 ? 8.146 -1.057 -15.877 1.00 93.50 82 SER A C 1
ATOM 661 O O . SER A 1 82 ? 7.773 -2.141 -15.427 1.00 93.50 82 SER A O 1
ATOM 663 N N . SER A 1 83 ? 9.274 -0.908 -16.583 1.00 95.81 83 SER A N 1
ATOM 664 C CA . SER A 1 83 ? 10.190 -2.012 -16.872 1.00 95.81 83 SER A CA 1
ATOM 665 C C . SER A 1 83 ? 10.902 -2.431 -15.592 1.00 95.81 83 SER A C 1
ATOM 667 O O . SER A 1 83 ? 10.832 -3.594 -15.194 1.00 95.81 83 SER A O 1
ATOM 669 N N . LEU A 1 84 ? 11.465 -1.460 -14.868 1.00 95.62 84 LEU A N 1
ATOM 670 C CA . LEU A 1 84 ? 12.118 -1.710 -13.590 1.00 95.62 84 LEU A CA 1
ATOM 671 C C . LEU A 1 84 ? 11.150 -2.286 -12.551 1.00 95.62 84 LEU A C 1
ATOM 673 O O . LEU A 1 84 ? 11.489 -3.264 -11.894 1.00 95.62 84 LEU A O 1
ATOM 677 N N . LEU A 1 85 ? 9.928 -1.751 -12.429 1.00 96.00 85 LEU A N 1
ATOM 678 C CA . LEU A 1 85 ? 8.914 -2.305 -11.516 1.00 96.00 85 LEU A CA 1
ATOM 679 C C . LEU A 1 85 ? 8.589 -3.774 -11.819 1.00 96.00 85 LEU A C 1
ATOM 681 O O . LEU A 1 85 ? 8.437 -4.576 -10.896 1.00 96.00 85 LEU A O 1
ATOM 685 N N . ARG A 1 86 ? 8.516 -4.145 -13.104 1.00 96.75 86 ARG A N 1
ATOM 686 C CA . ARG A 1 86 ? 8.308 -5.536 -13.519 1.00 96.75 86 ARG A CA 1
ATOM 687 C C . ARG A 1 86 ? 9.506 -6.407 -13.150 1.00 96.75 86 ARG A C 1
ATOM 68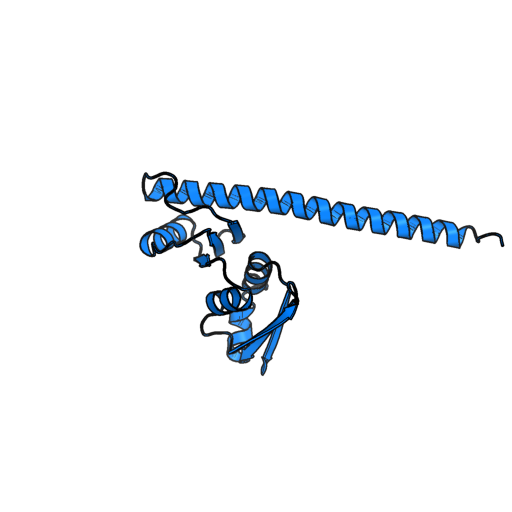9 O O . ARG A 1 86 ? 9.309 -7.467 -12.562 1.00 96.75 86 ARG A O 1
ATOM 696 N N . SER A 1 87 ? 10.723 -5.959 -13.449 1.00 97.38 87 SER A N 1
ATOM 697 C CA . SER A 1 87 ? 11.951 -6.690 -13.117 1.00 97.38 87 SER A CA 1
ATOM 698 C C . SER A 1 87 ? 12.119 -6.872 -11.608 1.00 97.38 87 SER A C 1
ATOM 700 O O . SER A 1 87 ? 12.444 -7.967 -11.161 1.00 97.38 87 SER A O 1
ATOM 702 N N . LEU A 1 88 ? 11.807 -5.848 -10.806 1.00 96.81 88 LEU A N 1
ATOM 703 C CA . LEU A 1 88 ? 11.766 -5.943 -9.343 1.00 96.81 88 LEU A CA 1
ATOM 704 C C . LEU A 1 88 ? 10.786 -7.025 -8.890 1.00 96.81 88 LEU A C 1
ATOM 706 O O . LEU A 1 88 ? 11.141 -7.875 -8.075 1.00 96.81 88 LEU A O 1
ATOM 710 N N . GLY A 1 89 ? 9.573 -7.022 -9.448 1.00 96.69 89 GLY A N 1
ATOM 711 C CA . GLY A 1 89 ? 8.555 -8.011 -9.113 1.00 96.69 89 GLY A CA 1
ATOM 712 C C . GLY A 1 89 ? 8.948 -9.441 -9.476 1.00 96.69 89 GLY A C 1
ATOM 713 O O . GLY A 1 89 ? 8.704 -10.356 -8.693 1.00 96.69 89 GLY A O 1
ATOM 714 N N . LEU A 1 90 ? 9.620 -9.641 -10.611 1.00 97.06 90 LEU A N 1
ATOM 715 C CA . LEU A 1 90 ? 10.144 -10.950 -11.007 1.00 97.06 90 LEU A CA 1
ATOM 716 C C . LEU A 1 90 ? 11.266 -11.419 -10.071 1.00 97.06 90 LEU A C 1
ATOM 718 O O . LEU A 1 90 ? 11.215 -12.545 -9.577 1.00 97.06 90 LEU A O 1
ATOM 722 N N . THR A 1 91 ? 12.234 -10.550 -9.771 1.00 96.12 91 THR A N 1
ATOM 723 C CA . THR A 1 91 ? 13.377 -10.882 -8.907 1.00 96.12 91 THR A CA 1
ATOM 724 C C . THR A 1 91 ? 12.947 -11.168 -7.469 1.00 96.12 91 THR A C 1
ATOM 726 O O . THR A 1 91 ? 13.434 -12.111 -6.850 1.00 96.12 91 THR A O 1
ATOM 729 N N . MET A 1 92 ? 12.001 -10.392 -6.937 1.00 95.75 92 MET A N 1
ATOM 730 C CA . MET A 1 92 ? 11.470 -10.579 -5.582 1.00 95.75 92 MET A CA 1
ATOM 731 C C . MET A 1 92 ? 10.359 -11.635 -5.506 1.00 95.75 92 MET A C 1
ATOM 733 O O . MET A 1 92 ? 9.983 -12.032 -4.406 1.00 95.75 92 MET A O 1
ATOM 737 N N . ARG A 1 93 ? 9.832 -12.089 -6.654 1.00 96.56 93 ARG A N 1
ATOM 738 C CA . ARG A 1 93 ? 8.620 -12.923 -6.767 1.00 96.56 93 ARG A CA 1
ATOM 739 C C . ARG A 1 93 ? 7.416 -12.295 -6.056 1.00 96.56 93 ARG A C 1
ATOM 741 O O . ARG A 1 93 ? 6.676 -12.955 -5.333 1.00 96.56 93 ARG A O 1
ATOM 748 N N . GLU A 1 94 ? 7.241 -10.995 -6.255 1.00 96.94 94 GLU A N 1
ATOM 749 C CA . GLU A 1 94 ? 6.248 -10.165 -5.576 1.00 96.94 94 GLU A CA 1
ATOM 750 C C . GLU A 1 94 ? 5.549 -9.227 -6.561 1.00 96.94 94 GLU A C 1
ATOM 752 O O . GLU A 1 94 ? 6.129 -8.761 -7.539 1.00 96.94 94 GLU A O 1
ATOM 757 N N . ASN A 1 95 ? 4.292 -8.882 -6.287 1.00 95.25 95 ASN A N 1
ATOM 758 C CA . ASN A 1 95 ? 3.614 -7.801 -6.996 1.00 95.25 95 ASN A CA 1
ATOM 759 C C . ASN A 1 95 ? 4.112 -6.445 -6.472 1.00 95.25 95 ASN A C 1
ATOM 761 O O . ASN A 1 95 ? 3.671 -5.976 -5.419 1.00 95.25 95 ASN A O 1
ATOM 765 N N . VAL A 1 96 ? 5.046 -5.837 -7.201 1.00 96.44 96 VAL A N 1
ATOM 766 C CA . VAL A 1 96 ? 5.666 -4.559 -6.841 1.00 96.44 96 VAL A CA 1
ATOM 767 C C . VAL A 1 96 ? 4.863 -3.402 -7.435 1.00 96.44 96 VAL A C 1
ATOM 769 O O . VAL A 1 96 ? 4.659 -3.335 -8.648 1.00 96.44 96 VAL A O 1
ATOM 772 N N . ARG A 1 97 ? 4.400 -2.474 -6.590 1.00 94.81 97 ARG A N 1
ATOM 773 C CA . ARG A 1 97 ? 3.636 -1.295 -7.030 1.00 94.81 97 ARG A CA 1
ATOM 774 C C . ARG A 1 97 ? 4.110 -0.020 -6.355 1.00 94.81 97 ARG A C 1
ATOM 776 O O . ARG A 1 97 ? 4.204 0.052 -5.133 1.00 94.81 97 ARG A O 1
ATOM 783 N N . VAL A 1 98 ? 4.292 1.008 -7.174 1.00 95.50 98 VAL A N 1
ATOM 784 C CA . VAL A 1 98 ? 4.477 2.380 -6.709 1.00 95.50 98 VAL A CA 1
ATOM 785 C C . VAL A 1 98 ? 3.121 3.073 -6.547 1.00 95.50 98 VAL A C 1
ATOM 787 O O . VAL A 1 98 ? 2.208 2.909 -7.368 1.00 95.50 98 VAL A O 1
ATOM 790 N N . VAL A 1 99 ? 2.991 3.846 -5.475 1.00 94.19 99 VAL A N 1
ATOM 791 C CA . VAL A 1 99 ? 1.845 4.707 -5.174 1.00 94.19 99 VAL A CA 1
ATOM 792 C C . VAL A 1 99 ? 2.365 6.129 -4.996 1.00 94.19 99 VAL A C 1
ATOM 794 O O . VAL A 1 99 ? 3.358 6.343 -4.313 1.00 94.19 99 VAL A O 1
ATOM 797 N N . TYR A 1 100 ? 1.726 7.118 -5.612 1.00 92.56 100 TYR A N 1
ATOM 798 C CA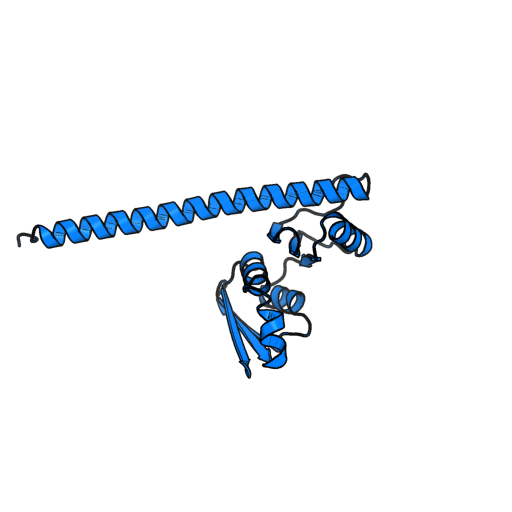 . TYR A 1 100 ? 2.146 8.511 -5.438 1.00 92.56 100 TYR A CA 1
ATOM 799 C C . TYR A 1 100 ? 1.599 9.094 -4.139 1.00 92.56 100 TYR A C 1
ATOM 801 O O . TYR A 1 100 ? 0.503 8.731 -3.697 1.00 92.56 100 TYR A O 1
ATOM 809 N N . ASP A 1 101 ? 2.348 10.020 -3.543 1.00 91.06 101 ASP A N 1
ATOM 810 C CA . ASP A 1 101 ? 1.931 10.702 -2.323 1.00 91.06 101 ASP A CA 1
ATOM 811 C C . ASP A 1 101 ? 0.819 11.726 -2.604 1.00 91.06 101 ASP A C 1
ATOM 813 O O . ASP A 1 101 ? 1.054 12.915 -2.788 1.00 91.06 101 ASP A O 1
ATOM 817 N N . LYS A 1 102 ? -0.411 11.221 -2.713 1.00 91.00 102 LYS A N 1
ATOM 818 C CA . LYS A 1 102 ? -1.652 11.991 -2.857 1.00 91.00 102 LYS A CA 1
ATOM 819 C C . LYS A 1 102 ? -2.534 11.856 -1.612 1.00 91.00 102 LYS A C 1
ATOM 821 O O . LYS A 1 102 ? -2.159 11.197 -0.640 1.00 91.00 102 LYS A O 1
ATOM 826 N N . ASP A 1 103 ? -3.720 12.448 -1.648 1.00 91.81 103 ASP A N 1
ATOM 827 C CA . ASP A 1 103 ? -4.758 12.219 -0.645 1.00 91.81 103 ASP A CA 1
ATOM 828 C C . ASP A 1 103 ? -5.117 10.721 -0.518 1.00 91.81 103 ASP A C 1
ATOM 830 O O . ASP A 1 103 ? -4.891 9.909 -1.427 1.00 91.81 103 ASP A O 1
ATOM 834 N N . ILE A 1 104 ? -5.660 10.340 0.641 1.00 92.81 104 ILE A N 1
ATOM 835 C CA . ILE A 1 104 ? -5.967 8.942 0.982 1.00 92.81 104 ILE A CA 1
ATOM 836 C C . ILE A 1 104 ? -6.943 8.327 -0.030 1.00 92.81 104 ILE A C 1
ATOM 838 O O . ILE A 1 104 ? -6.745 7.189 -0.467 1.00 92.81 104 ILE A O 1
ATOM 842 N N . LYS A 1 105 ? -7.950 9.092 -0.468 1.00 93.62 105 LYS A N 1
ATOM 843 C CA . LYS A 1 105 ? -8.942 8.644 -1.450 1.00 93.62 105 LYS A CA 1
ATOM 844 C C . LYS A 1 105 ? -8.277 8.279 -2.778 1.00 93.62 105 LYS A C 1
ATOM 846 O O . LYS A 1 105 ? -8.476 7.169 -3.274 1.00 93.62 105 LYS A O 1
ATOM 851 N N . SER A 1 106 ? -7.414 9.144 -3.308 1.00 92.94 106 SER A N 1
ATOM 852 C CA . SER A 1 106 ? -6.634 8.879 -4.524 1.00 92.94 106 SER A CA 1
ATOM 853 C C . SER A 1 106 ? -5.737 7.643 -4.401 1.00 92.94 106 SER A C 1
ATOM 855 O O . SER A 1 106 ? -5.657 6.841 -5.337 1.00 92.94 106 SER A O 1
ATOM 857 N N . LYS A 1 107 ? -5.070 7.456 -3.252 1.00 94.00 107 LYS A N 1
ATOM 858 C CA . LYS A 1 107 ? -4.218 6.280 -2.989 1.00 94.00 107 LYS A CA 1
ATOM 859 C C . LYS A 1 107 ? -5.027 4.980 -3.018 1.00 94.00 107 LYS A C 1
ATOM 861 O O . LYS A 1 107 ? -4.626 4.019 -3.680 1.00 94.00 107 LYS A O 1
ATOM 866 N N . ILE A 1 108 ? -6.180 4.959 -2.349 1.00 94.62 108 ILE A N 1
ATOM 867 C CA . ILE A 1 108 ? -7.068 3.790 -2.270 1.00 94.62 108 ILE A CA 1
ATOM 868 C C . ILE A 1 108 ? -7.662 3.454 -3.641 1.00 94.62 108 ILE A C 1
ATOM 870 O O . ILE A 1 108 ? -7.601 2.295 -4.060 1.00 94.62 108 ILE A O 1
ATOM 874 N N . LEU A 1 109 ? -8.152 4.455 -4.381 1.00 93.88 109 LEU A N 1
ATOM 875 C CA . LEU A 1 109 ? -8.673 4.265 -5.740 1.00 93.88 109 LEU A CA 1
ATOM 876 C C . LEU A 1 109 ? -7.612 3.700 -6.693 1.00 93.88 109 LEU A C 1
ATOM 878 O O . LEU A 1 109 ? -7.913 2.828 -7.507 1.00 93.88 109 LEU A O 1
ATOM 882 N N . HIS A 1 110 ? -6.356 4.141 -6.575 1.00 92.88 110 HIS A N 1
ATOM 883 C CA . HIS A 1 110 ? -5.247 3.586 -7.358 1.00 92.88 110 HIS A CA 1
ATOM 884 C C . HIS A 1 110 ? -4.965 2.116 -7.006 1.00 92.88 110 HIS A C 1
ATOM 886 O O . HIS A 1 110 ? -4.818 1.273 -7.895 1.00 92.88 110 HIS A O 1
ATOM 892 N N . LEU A 1 111 ? -4.934 1.772 -5.715 1.00 94.25 111 LEU A N 1
ATOM 893 C CA . LEU A 1 111 ? -4.637 0.414 -5.235 1.00 94.25 111 LEU A CA 1
ATOM 894 C C . LEU A 1 111 ? -5.754 -0.601 -5.531 1.00 94.25 111 LEU A C 1
ATOM 896 O O . LEU A 1 111 ? -5.473 -1.788 -5.767 1.00 94.25 111 LEU A O 1
ATOM 900 N N . TYR A 1 112 ? -7.003 -0.136 -5.562 1.00 94.81 112 TYR A N 1
ATOM 901 C CA . TYR A 1 112 ? -8.198 -0.924 -5.873 1.00 94.81 112 TYR A CA 1
ATOM 902 C C . TYR A 1 112 ? -8.840 -0.557 -7.210 1.00 94.81 112 TYR A C 1
ATOM 904 O O . TYR A 1 112 ? -10.041 -0.751 -7.392 1.00 94.81 112 TYR A O 1
ATOM 912 N N . ARG A 1 113 ? -8.047 -0.063 -8.164 1.00 92.00 113 ARG A N 1
ATOM 913 C CA . ARG A 1 113 ? -8.544 0.348 -9.479 1.00 92.00 113 ARG A CA 1
ATOM 914 C C . ARG A 1 113 ? -9.435 -0.731 -10.107 1.00 92.00 113 ARG A C 1
ATOM 916 O O . ARG A 1 113 ? -8.988 -1.859 -10.312 1.00 92.00 113 ARG A O 1
ATOM 923 N N . GLY A 1 114 ? -10.684 -0.363 -10.402 1.00 89.88 114 GLY A N 1
ATOM 924 C CA . GLY A 1 114 ? -11.695 -1.240 -11.007 1.00 89.88 114 GLY A CA 1
ATOM 925 C C . GLY A 1 114 ? -12.359 -2.247 -10.058 1.00 89.88 114 GLY A C 1
ATOM 926 O O . GLY A 1 114 ? -13.126 -3.084 -10.521 1.00 89.88 114 GLY A O 1
ATOM 927 N N . LEU A 1 115 ? -12.063 -2.201 -8.755 1.00 92.69 115 LEU A N 1
ATOM 928 C CA . LEU A 1 115 ? -12.658 -3.085 -7.744 1.00 92.69 115 LEU A CA 1
ATOM 929 C C . LEU A 1 115 ? -13.585 -2.344 -6.780 1.00 92.69 115 LEU A C 1
ATOM 931 O O . LEU A 1 115 ? -14.562 -2.930 -6.331 1.00 92.69 115 LEU A O 1
ATOM 935 N N . VAL A 1 116 ? -13.262 -1.090 -6.466 1.00 92.88 116 VAL A N 1
ATOM 936 C CA . VAL A 1 116 ? -14.031 -0.217 -5.570 1.00 92.88 116 VAL A CA 1
ATOM 937 C C . VAL A 1 116 ? -14.846 0.767 -6.404 1.00 92.88 116 VAL A C 1
ATOM 939 O O . VAL A 1 116 ? -14.330 1.312 -7.381 1.00 92.88 116 VAL A O 1
ATOM 942 N N . GLU A 1 117 ? -16.100 0.981 -6.014 1.00 91.19 117 GLU A N 1
ATOM 943 C CA . GLU A 1 117 ? -17.024 1.913 -6.671 1.00 91.19 117 GLU A CA 1
ATOM 944 C C . GLU A 1 117 ? -16.914 3.314 -6.078 1.00 91.19 117 GLU A C 1
ATOM 946 O O . GLU A 1 117 ? -16.793 4.298 -6.804 1.00 91.19 117 GLU A O 1
ATOM 951 N N . GLU A 1 118 ? -16.900 3.393 -4.748 1.00 92.38 118 GLU A N 1
ATOM 952 C CA . GLU A 1 118 ? -16.871 4.647 -4.008 1.00 92.38 118 GLU A CA 1
ATOM 953 C C . GLU A 1 118 ? -15.932 4.543 -2.805 1.00 92.38 118 GLU A C 1
ATOM 955 O O . GLU A 1 118 ? -15.769 3.479 -2.206 1.00 92.38 118 GLU A O 1
ATOM 960 N N . VAL A 1 119 ? -15.294 5.666 -2.472 1.00 93.94 119 VAL A N 1
ATOM 961 C CA . VAL A 1 119 ? -14.430 5.815 -1.300 1.00 93.94 119 VAL A CA 1
ATOM 962 C C . VAL A 1 119 ? -14.879 7.055 -0.533 1.00 93.94 119 VAL A C 1
ATOM 964 O O . VAL A 1 119 ? -14.758 8.178 -1.046 1.00 93.94 119 VAL A O 1
ATOM 967 N N . SER A 1 120 ? -15.350 6.828 0.689 1.00 93.44 120 SER A N 1
ATOM 968 C CA . SER A 1 120 ? -15.802 7.836 1.647 1.00 93.44 120 SER A CA 1
ATOM 969 C C . SER A 1 120 ? -14.759 7.980 2.748 1.00 93.44 120 SER A C 1
ATOM 971 O O . SER A 1 120 ? -14.393 7.007 3.401 1.00 93.44 120 SER A O 1
ATOM 973 N N . VAL A 1 121 ? -14.238 9.191 2.933 1.00 92.19 121 VAL A N 1
ATOM 974 C CA . VAL A 1 121 ? -13.240 9.495 3.967 1.00 92.19 121 VAL A CA 1
ATOM 975 C C . VAL A 1 121 ? -13.955 10.242 5.085 1.00 92.19 121 VAL A C 1
ATOM 977 O O . VAL A 1 121 ? -14.474 11.329 4.839 1.00 92.19 121 VAL A O 1
ATOM 980 N N . PHE A 1 122 ? -14.012 9.650 6.277 1.00 89.12 122 PHE A N 1
ATOM 981 C CA . PHE A 1 122 ? -14.675 10.255 7.437 1.00 89.12 122 PHE A CA 1
ATOM 982 C C . PHE A 1 122 ? -13.709 11.106 8.258 1.00 89.12 122 PHE A C 1
ATOM 984 O O . PHE A 1 122 ? -14.046 12.210 8.674 1.00 89.12 122 PHE A O 1
ATOM 991 N N . ASP A 1 123 ? -12.495 10.598 8.458 1.00 85.69 123 ASP A N 1
ATOM 992 C CA . ASP A 1 123 ? -11.404 11.285 9.140 1.00 85.69 123 ASP A CA 1
ATOM 993 C C . ASP A 1 123 ? -10.052 10.873 8.512 1.00 85.69 123 ASP A C 1
ATOM 995 O O . ASP A 1 123 ? -10.002 10.115 7.539 1.00 85.69 123 ASP A O 1
ATOM 999 N N . GLU A 1 124 ? -8.932 11.373 9.043 1.00 80.56 124 GLU A N 1
ATOM 1000 C CA . GLU A 1 124 ? -7.587 11.062 8.524 1.00 80.56 124 GLU A CA 1
ATOM 1001 C C . GLU A 1 124 ? -7.178 9.582 8.666 1.00 80.56 124 GLU A C 1
ATOM 1003 O O . GLU A 1 124 ? -6.211 9.138 8.044 1.00 80.56 124 GLU A O 1
ATOM 1008 N N . LYS A 1 125 ? -7.892 8.810 9.488 1.00 87.56 125 LYS A N 1
ATOM 1009 C CA . LYS A 1 125 ? -7.591 7.426 9.863 1.00 87.56 125 LYS A CA 1
ATOM 1010 C C . LYS A 1 125 ? -8.717 6.445 9.537 1.00 87.56 125 LYS A C 1
ATOM 1012 O O . LYS A 1 125 ? -8.482 5.254 9.689 1.00 87.56 125 LYS A O 1
ATOM 1017 N N . SER A 1 126 ? -9.870 6.884 9.051 1.00 92.31 126 SER A N 1
ATOM 1018 C CA . SER A 1 126 ? -11.068 6.061 8.883 1.00 92.31 126 SER A CA 1
ATOM 1019 C C . SER A 1 126 ? -11.656 6.278 7.499 1.00 92.31 126 SER A C 1
ATOM 1021 O O . SER A 1 126 ? -12.121 7.367 7.145 1.00 92.31 126 SER A O 1
ATOM 1023 N N . VAL A 1 127 ? -11.637 5.211 6.707 1.00 94.50 127 VAL A N 1
ATOM 1024 C CA . VAL A 1 127 ? -12.136 5.208 5.335 1.00 94.50 127 VAL A CA 1
ATOM 1025 C C . VAL A 1 127 ? -13.116 4.071 5.150 1.00 94.50 127 VAL A C 1
ATOM 1027 O O . VAL A 1 127 ? -12.903 2.959 5.627 1.00 94.50 127 VAL A O 1
ATOM 1030 N N . GLU A 1 128 ? -14.156 4.335 4.383 1.00 95.44 128 GLU A N 1
ATOM 1031 C CA . GLU A 1 128 ? -15.106 3.337 3.939 1.00 95.44 128 GLU A CA 1
ATOM 1032 C C . GLU A 1 128 ? -15.068 3.198 2.424 1.00 95.44 128 GLU A C 1
ATOM 1034 O O . GLU A 1 128 ? -14.956 4.179 1.683 1.00 95.44 128 GLU A O 1
ATOM 1039 N N . ILE A 1 129 ? -15.106 1.951 1.967 1.00 95.62 129 ILE A N 1
ATOM 1040 C CA . ILE A 1 129 ? -15.087 1.610 0.552 1.00 95.62 129 ILE A CA 1
ATOM 1041 C C . ILE A 1 129 ? -16.331 0.806 0.195 1.00 95.62 129 ILE A C 1
ATOM 1043 O O . ILE A 1 129 ? -16.606 -0.231 0.804 1.00 95.62 129 ILE A O 1
ATOM 1047 N N . ARG A 1 130 ? -17.060 1.270 -0.823 1.00 94.62 130 ARG A N 1
ATOM 1048 C CA . ARG A 1 130 ? -18.190 0.541 -1.403 1.00 94.62 130 ARG A CA 1
ATOM 1049 C C . ARG A 1 130 ? -17.692 -0.385 -2.505 1.00 94.62 130 ARG A C 1
ATOM 1051 O O . ARG A 1 130 ? -16.961 0.034 -3.410 1.00 94.62 130 ARG A O 1
ATOM 1058 N N . VAL A 1 131 ? -18.052 -1.659 -2.406 1.00 95.31 131 VAL A N 1
ATOM 1059 C CA . VAL A 1 131 ? -17.548 -2.731 -3.269 1.00 95.31 131 VAL A CA 1
ATOM 1060 C C . VAL A 1 131 ? -18.700 -3.651 -3.655 1.00 95.31 131 VAL A C 1
ATOM 1062 O O . VAL A 1 131 ? -19.390 -4.163 -2.783 1.00 95.31 131 VAL A O 1
ATOM 1065 N N . LYS A 1 132 ? -18.860 -3.955 -4.948 1.00 93.88 132 LYS A N 1
ATOM 1066 C CA . LYS A 1 132 ? -19.796 -5.004 -5.395 1.00 93.88 132 LYS A CA 1
ATOM 1067 C C . LYS A 1 132 ? -19.498 -6.333 -4.700 1.00 93.88 132 LYS A C 1
ATOM 1069 O O . LYS A 1 132 ? -18.322 -6.709 -4.633 1.00 93.88 132 LYS A O 1
ATOM 1074 N N . LYS A 1 133 ? -20.522 -7.093 -4.293 1.00 91.38 133 LYS A N 1
ATOM 1075 C CA .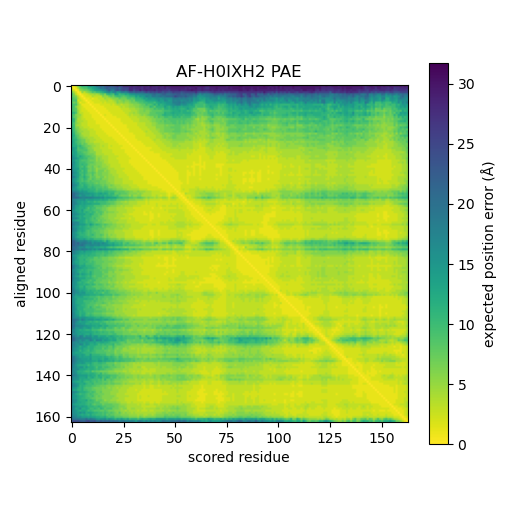 LYS A 1 133 ? -20.365 -8.438 -3.690 1.00 91.38 133 LYS A CA 1
ATOM 1076 C C . LYS A 1 133 ? -19.323 -9.329 -4.386 1.00 91.38 133 LYS A C 1
ATOM 1078 O O . LYS A 1 133 ? -18.451 -9.882 -3.715 1.00 91.38 133 LYS A O 1
ATOM 1083 N N . ASP A 1 134 ? -19.308 -9.362 -5.720 1.00 92.81 134 ASP A N 1
ATOM 1084 C CA . ASP A 1 134 ? -18.366 -10.174 -6.516 1.00 92.81 134 ASP A CA 1
ATOM 1085 C C . ASP A 1 134 ? -16.884 -9.782 -6.349 1.00 92.81 134 ASP A C 1
ATOM 1087 O O . ASP A 1 134 ? -15.969 -10.570 -6.612 1.00 92.81 134 ASP A O 1
ATOM 1091 N N . ASN A 1 135 ? -16.617 -8.545 -5.929 1.00 94.38 135 ASN A N 1
ATOM 1092 C CA . ASN A 1 135 ? -15.274 -7.993 -5.792 1.00 94.38 135 ASN A CA 1
ATOM 1093 C C . ASN A 1 135 ? -14.766 -7.975 -4.346 1.00 94.38 135 ASN A C 1
ATOM 1095 O O . ASN A 1 135 ? -13.561 -7.793 -4.149 1.00 94.38 135 ASN A O 1
ATOM 1099 N N . VAL A 1 136 ? -15.621 -8.226 -3.348 1.00 93.69 136 VAL A N 1
ATOM 1100 C CA . VAL A 1 136 ? -15.253 -8.197 -1.919 1.00 93.69 136 VAL A CA 1
ATOM 1101 C C . VAL A 1 136 ? -14.056 -9.109 -1.639 1.00 93.69 136 VAL A C 1
ATOM 1103 O O . VAL A 1 136 ? -13.050 -8.666 -1.081 1.00 93.69 136 VAL A O 1
ATOM 1106 N N . GLY A 1 137 ? -14.085 -10.352 -2.132 1.00 93.50 137 GLY A N 1
ATOM 1107 C CA . GLY A 1 137 ? -12.971 -11.293 -1.963 1.00 93.50 137 GLY A CA 1
ATOM 1108 C C . GLY A 1 137 ? -11.653 -10.805 -2.584 1.00 93.50 137 GLY A C 1
ATOM 1109 O O . GLY A 1 137 ? -10.578 -11.016 -2.020 1.00 93.50 137 GLY A O 1
ATOM 1110 N N . LYS A 1 138 ? -11.712 -10.085 -3.714 1.00 93.81 138 LYS A N 1
ATOM 1111 C CA . LYS A 1 138 ? -10.527 -9.511 -4.381 1.00 93.81 138 LYS A CA 1
ATOM 1112 C C . LYS A 1 138 ? -9.971 -8.296 -3.640 1.00 93.81 138 LYS A C 1
ATOM 1114 O O . LYS A 1 138 ? -8.761 -8.055 -3.713 1.00 93.81 138 LYS A O 1
ATOM 1119 N N . VAL A 1 139 ? -10.836 -7.525 -2.981 1.00 94.19 139 VAL A N 1
ATOM 1120 C CA . VAL A 1 139 ? -10.467 -6.360 -2.166 1.00 94.19 139 VAL A CA 1
ATOM 1121 C C . VAL A 1 139 ? -9.812 -6.814 -0.863 1.00 94.19 139 VAL A C 1
ATOM 1123 O O . VAL A 1 139 ? -8.691 -6.397 -0.574 1.00 94.19 139 VAL A O 1
ATOM 1126 N N . ILE A 1 140 ? -10.439 -7.744 -0.139 1.00 94.69 140 ILE A N 1
ATOM 1127 C CA . ILE A 1 140 ? -9.901 -8.304 1.110 1.00 94.69 140 ILE A CA 1
ATOM 1128 C C . ILE A 1 140 ? -8.591 -9.064 0.842 1.00 94.69 140 ILE A C 1
ATOM 1130 O O . ILE A 1 140 ? -7.572 -8.856 1.516 1.00 94.69 140 ILE A O 1
ATOM 1134 N N . GLY A 1 141 ? -8.593 -9.896 -0.204 1.00 93.56 141 GLY A N 1
ATOM 1135 C CA . GLY A 1 141 ? -7.511 -10.818 -0.531 1.00 93.56 141 GLY A CA 1
ATOM 1136 C C . GLY A 1 141 ? -7.430 -12.002 0.439 1.00 93.56 141 GLY A C 1
ATOM 1137 O O . GLY A 1 141 ? -7.979 -11.976 1.537 1.00 93.56 141 GLY A O 1
ATOM 1138 N N . LYS A 1 142 ? -6.709 -13.057 0.042 1.00 93.19 142 LYS A N 1
ATOM 1139 C CA . LYS A 1 142 ? -6.499 -14.246 0.886 1.00 93.19 142 LYS A CA 1
ATOM 1140 C C . LYS A 1 142 ? -5.937 -13.853 2.263 1.00 93.19 142 LYS A C 1
ATOM 1142 O O . LYS A 1 142 ? -5.030 -13.026 2.326 1.00 93.19 142 LYS A O 1
ATOM 1147 N N . ASP A 1 143 ? -6.477 -14.415 3.341 1.00 92.44 143 ASP A N 1
ATOM 1148 C CA . ASP A 1 143 ? -6.051 -14.150 4.726 1.00 92.44 143 ASP A CA 1
ATOM 1149 C C . ASP A 1 143 ? -6.086 -12.657 5.120 1.00 92.44 143 ASP A C 1
ATOM 1151 O O . ASP A 1 143 ? -5.341 -12.204 5.991 1.00 92.44 143 ASP A O 1
ATOM 1155 N N . HIS A 1 144 ? -6.942 -11.863 4.462 1.00 94.50 144 HIS A N 1
ATOM 1156 C CA . HIS A 1 144 ? -7.051 -10.407 4.637 1.00 94.50 144 HIS A CA 1
ATOM 1157 C C . HIS A 1 144 ? -5.765 -9.640 4.296 1.00 94.50 144 HIS A C 1
ATOM 1159 O O . HIS A 1 144 ? -5.599 -8.476 4.668 1.00 94.50 144 HIS A O 1
ATOM 1165 N N . ARG A 1 145 ? -4.821 -10.269 3.586 1.00 94.31 145 ARG A N 1
ATOM 1166 C CA . ARG A 1 145 ? -3.495 -9.687 3.356 1.00 94.31 145 ARG A CA 1
ATOM 1167 C C . ARG A 1 145 ? -3.547 -8.409 2.525 1.00 94.31 145 ARG A C 1
ATOM 1169 O O . ARG A 1 145 ? -2.788 -7.485 2.790 1.00 94.31 145 ARG A O 1
ATOM 1176 N N . ARG A 1 146 ? -4.436 -8.323 1.526 1.00 95.50 146 ARG A N 1
ATOM 1177 C CA . ARG A 1 146 ? -4.487 -7.156 0.633 1.00 95.50 146 ARG A CA 1
ATOM 1178 C C . ARG A 1 146 ? -5.044 -5.941 1.363 1.00 95.50 146 ARG A C 1
ATOM 1180 O O . ARG A 1 146 ? -4.400 -4.897 1.321 1.00 95.50 146 ARG A O 1
ATOM 1187 N N . ILE A 1 147 ? -6.171 -6.092 2.058 1.00 95.94 147 ILE A N 1
ATOM 1188 C CA . ILE A 1 147 ? -6.759 -4.992 2.829 1.00 95.94 147 ILE A CA 1
ATOM 1189 C C . ILE A 1 147 ? -5.821 -4.508 3.930 1.00 95.94 147 ILE A C 1
ATOM 1191 O O . ILE A 1 147 ? -5.590 -3.306 4.021 1.00 95.94 147 ILE A O 1
ATOM 1195 N N . LYS A 1 148 ? -5.177 -5.426 4.666 1.00 95.50 148 LYS A N 1
ATOM 1196 C CA . LYS A 1 148 ? -4.175 -5.077 5.683 1.00 95.50 148 LYS A CA 1
ATOM 1197 C C . LYS A 1 148 ? -3.006 -4.298 5.091 1.00 95.50 148 LYS A C 1
ATOM 1199 O O . LYS A 1 148 ? -2.596 -3.296 5.662 1.00 95.50 148 LYS A O 1
ATOM 1204 N N . MET A 1 149 ? -2.497 -4.708 3.928 1.00 95.50 149 MET A N 1
ATOM 1205 C CA . MET A 1 149 ? -1.418 -3.978 3.261 1.00 95.50 149 MET A CA 1
ATOM 1206 C C . MET A 1 149 ? -1.833 -2.572 2.823 1.00 95.50 149 MET A C 1
ATOM 1208 O O . MET A 1 149 ? -1.051 -1.638 2.976 1.00 95.50 149 MET A O 1
ATOM 1212 N N . VAL A 1 150 ? -3.036 -2.410 2.263 1.00 96.06 150 VAL A N 1
ATOM 1213 C CA . VAL A 1 150 ? -3.518 -1.097 1.804 1.00 96.06 150 VAL A CA 1
ATOM 1214 C C . VAL A 1 150 ? -3.789 -0.168 2.989 1.00 96.06 150 VAL A C 1
ATOM 1216 O O . VAL A 1 150 ? -3.345 0.979 2.956 1.00 96.06 150 VAL A O 1
ATOM 1219 N N . ALA A 1 151 ? -4.429 -0.678 4.044 1.00 95.38 151 ALA A N 1
ATOM 1220 C CA . ALA A 1 151 ? -4.641 0.016 5.315 1.00 95.38 151 ALA A CA 1
ATOM 1221 C C . ALA A 1 151 ? -3.306 0.468 5.926 1.00 95.38 151 ALA A C 1
ATOM 1223 O O . ALA A 1 151 ? -3.094 1.653 6.196 1.00 95.38 151 ALA A O 1
ATOM 1224 N N . ALA A 1 152 ? -2.348 -0.461 6.026 1.00 94.06 152 ALA A N 1
ATOM 1225 C CA . ALA A 1 152 ? -1.015 -0.178 6.534 1.00 94.06 152 ALA A CA 1
ATOM 1226 C C . ALA A 1 152 ? -0.288 0.860 5.681 1.00 94.06 152 ALA A C 1
ATOM 1228 O O . ALA A 1 152 ? 0.339 1.744 6.248 1.00 94.06 152 ALA A O 1
ATOM 1229 N N . LEU A 1 153 ? -0.376 0.813 4.34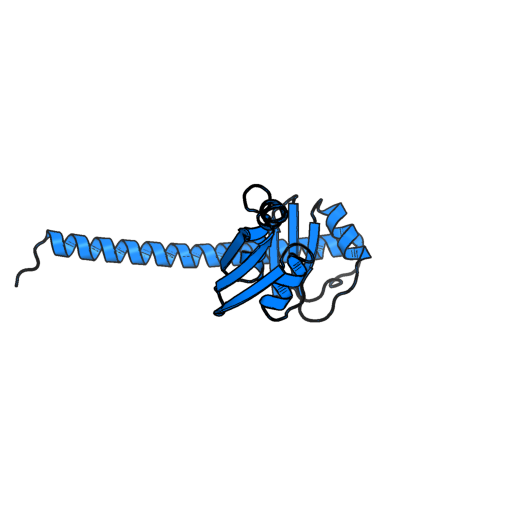5 1.00 95.19 153 LEU A N 1
ATOM 1230 C CA . LEU A 1 153 ? 0.285 1.790 3.475 1.00 95.19 153 LEU A CA 1
ATOM 1231 C C . LEU A 1 153 ? -0.328 3.186 3.646 1.00 95.19 153 LEU A C 1
ATOM 1233 O O . LEU A 1 153 ? 0.408 4.164 3.768 1.00 95.19 153 LEU A O 1
ATOM 1237 N N . CYS A 1 154 ? -1.655 3.274 3.729 1.00 94.00 154 CYS A N 1
ATOM 1238 C CA . CYS A 1 154 ? -2.379 4.540 3.848 1.00 94.00 154 CYS A CA 1
ATOM 1239 C C . CYS A 1 154 ? -2.444 5.095 5.283 1.00 94.00 154 CYS A C 1
ATOM 1241 O O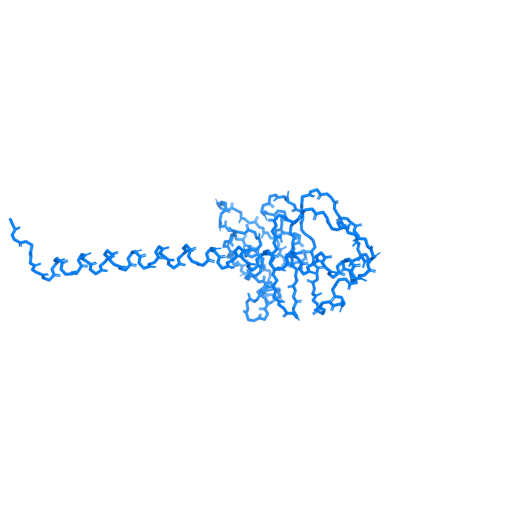 . CYS A 1 154 ? -2.897 6.219 5.449 1.00 94.00 154 CYS A O 1
ATOM 1243 N N . SER A 1 155 ? -1.958 4.357 6.292 1.00 92.06 155 S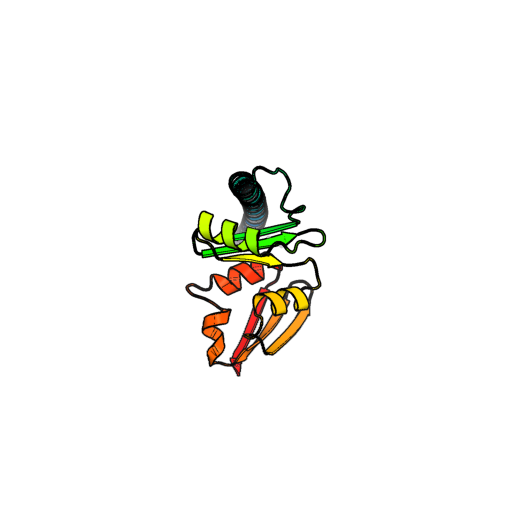ER A N 1
ATOM 1244 C CA . SER A 1 155 ? -2.100 4.711 7.720 1.00 92.06 155 SER A CA 1
ATOM 1245 C C . SER A 1 155 ? -3.563 4.876 8.163 1.00 92.06 155 SER A C 1
ATOM 1247 O O . SER A 1 155 ? -3.849 5.706 9.021 1.00 92.06 155 SER A O 1
ATOM 1249 N N . CYS A 1 156 ? -4.487 4.103 7.592 1.00 93.50 156 CYS A N 1
ATOM 1250 C CA . CYS A 1 156 ? -5.911 4.202 7.907 1.00 93.50 156 CYS A CA 1
ATOM 1251 C C . CYS A 1 156 ? -6.550 2.829 8.131 1.00 93.50 156 CYS A C 1
ATOM 1253 O O . CYS A 1 156 ? -6.067 1.804 7.651 1.00 93.50 156 CYS A O 1
ATOM 1255 N N . GLN A 1 157 ? -7.659 2.823 8.856 1.00 94.00 157 GLN A N 1
ATOM 1256 C CA . GLN A 1 157 ? -8.627 1.747 8.931 1.00 94.00 157 GLN A CA 1
ATOM 1257 C C . GLN A 1 157 ? -9.539 1.811 7.705 1.00 94.00 157 GLN A C 1
ATOM 1259 O O . GLN A 1 157 ? -9.954 2.888 7.273 1.00 94.00 157 GLN A O 1
ATOM 1264 N N . ILE A 1 158 ? -9.819 0.643 7.130 1.00 95.12 158 ILE A N 1
ATOM 1265 C CA . ILE A 1 158 ? -10.635 0.508 5.924 1.00 95.12 158 ILE A CA 1
ATOM 1266 C C . ILE A 1 158 ? -11.820 -0.393 6.250 1.00 95.12 158 ILE A C 1
ATOM 1268 O O . ILE A 1 158 ? -11.639 -1.591 6.472 1.00 95.12 158 ILE A O 1
ATOM 1272 N N . ASN A 1 159 ? -13.015 0.186 6.226 1.00 94.44 159 ASN A N 1
ATOM 1273 C CA . ASN A 1 159 ? -14.282 -0.520 6.364 1.00 94.44 159 ASN A CA 1
ATOM 1274 C C . ASN A 1 159 ? -14.857 -0.813 4.976 1.00 94.44 159 ASN A C 1
ATOM 1276 O O . ASN A 1 159 ? -14.800 0.029 4.082 1.00 94.44 159 ASN A O 1
ATOM 1280 N N . ILE A 1 160 ? -15.384 -2.020 4.774 1.00 93.62 160 ILE A N 1
ATOM 1281 C CA . ILE A 1 160 ? -15.991 -2.420 3.500 1.00 93.62 160 ILE A CA 1
ATOM 1282 C C . ILE A 1 160 ? -17.505 -2.430 3.663 1.00 93.62 160 ILE A C 1
ATOM 1284 O O . ILE A 1 160 ? -18.018 -3.137 4.528 1.00 93.62 160 ILE A O 1
ATOM 1288 N N . ILE A 1 161 ? -18.196 -1.722 2.773 1.00 93.69 161 ILE A N 1
ATOM 1289 C CA . ILE A 1 161 ? -19.630 -1.891 2.541 1.00 93.69 161 ILE A CA 1
ATOM 1290 C C . ILE A 1 161 ? -19.812 -2.661 1.238 1.00 93.69 161 ILE A C 1
ATOM 1292 O O . ILE A 1 161 ? -19.216 -2.316 0.213 1.00 93.69 161 ILE A O 1
ATOM 1296 N N . SER A 1 162 ? -20.619 -3.720 1.290 1.00 88.62 162 SER A N 1
ATOM 1297 C CA . SER A 1 162 ? -20.956 -4.523 0.119 1.00 88.62 162 SER A CA 1
ATOM 1298 C C . SER A 1 162 ? -22.439 -4.447 -0.203 1.00 88.62 162 SER A C 1
ATOM 1300 O O . SER A 1 162 ? -23.254 -4.851 0.630 1.00 88.62 162 SER A O 1
ATOM 1302 N N . ASP A 1 163 ? -22.741 -4.031 -1.429 1.00 72.88 163 ASP A N 1
ATOM 1303 C CA . ASP A 1 163 ? -24.082 -4.061 -2.018 1.00 72.88 163 ASP A CA 1
ATOM 1304 C C . ASP A 1 163 ? -24.291 -5.332 -2.862 1.00 72.88 163 ASP A C 1
ATOM 1306 O O . ASP A 1 163 ? -23.345 -5.764 -3.574 1.00 72.88 163 ASP A O 1
#

Foldseek 3Di:
DPDPPVNVVVVVVVVVVVVVVVVVVVVVVVVQVVVFVVLVVVLQVQLCVVPVDGCLAADWPTWFDDQLEAIETEHDDDDDDPVSQVSSCVVRNYNYDYAYPDQLQNRLCVLCPPFFDDWDDPDQAEIETEGEPVRPCVCCDPPSVNVVRSSVRSNHDYHYDYD

pLDDT: mean 92.41, std 6.7, range [50.62, 97.38]

Secondary structure (DSSP, 8-state):
----HHHHHHHHHHHHHHHHHHHHHHHHHHHHHHHHHHHHHHHHHHHHHHHS-TT-S--EEEEEEETTTEEEEEESS----HHHHHHHHHHHTSEEEEEES--HHHHHHHHTTTT-SEEEE-SSSEEEEEE-HHHHHHHH-GGGHHHHHHHHHHTSEEEEEE-

Sequence (163 aa):
ELVSPAKNNLLVLCGSIKEISKNLEEKEEKINNVAQEINIRLLHKVAFIITGEHFKIPRVKKIVRVPGYACYFIVDGYFRDSSLLRSLGLTMRENVRVVYDKDIKSKILHLYRGLVEEVSVFDEKSVEIRVKKDNVGKVIGKDHRRIKMVAALCSCQINIISD

Mean predicted aligned error: 5.7 Å

Solvent-accessible surface area (backbone atoms only — not comparable to full-atom values): 9195 Å² total; per-residue (Å²): 132,84,76,52,70,69,58,53,53,49,52,52,50,53,50,52,52,51,52,50,51,53,52,50,53,58,49,51,52,53,52,50,52,52,52,32,53,53,52,51,51,49,52,52,51,53,47,22,73,76,67,76,41,82,76,80,64,61,60,68,77,44,58,38,72,45,90,69,52,32,35,41,33,28,32,63,72,90,85,89,57,69,65,59,40,49,52,52,15,62,75,60,49,23,54,49,42,84,42,64,83,61,58,68,62,60,44,50,51,64,77,37,62,93,47,54,81,46,71,48,72,82,53,91,43,40,34,38,34,36,24,49,58,91,32,44,64,71,54,33,29,77,93,44,49,47,40,51,44,52,24,61,64,65,61,29,49,75,46,79,46,69,99

Nearest PDB structures (foldseek):
  5lm7-assembly2_C  TM=7.335E-01  e=2.143E-07  Escherichia coli O157:H7
  1hh2-assembly1_P  TM=6.930E-01  e=1.234E-06  Thermotoga maritima
  6x7k-assembly1_AG  TM=7.249E-01  e=1.405E-06  Escherichia coli
  1k0r-assembly2_B  TM=7.286E-01  e=4.815E-06  Mycobacterium tuberculosis
  8v41-assembly1_A  TM=3.282E-01  e=1.011E+00  Clostridioides difficile